Protein AF-A0A269XX25-F1 (afdb_monomer_lite)

Sequence (82 aa):
MKRRLPRCHRTPAQLLLRVPRFSADALLIAADAYRELASHHALNGAPDLAEQAHAIARQLTDEAPRRVVPVHIPPSCKGDVS

pLDDT: mean 87.75, std 14.66, range [52.47, 98.56]

Organism: NCBI:txid483199

Foldseek 3Di:
DQDEADPVLVVVLVCLLPPLPDALVNLQVNLVVLCVVLVVCVVVVNNSNSVVSNVSSVSSNVCSVVSDDPPPPDPPPPPPPD

Radius of gyration: 18.98 Å; chains: 1; bounding box: 27×20×77 Å

Secondary structure (DSSP, 8-state):
--PPPPHHHHHHHHHHHH-TTS-HHHHHHHHHHHHHHHHHHHHTT-HHHHHHHHHHHHHHHHHGGGGS-----PPP------

Structure (mmCIF, N/CA/C/O backbone):
data_AF-A0A269XX25-F1
#
_entry.id   AF-A0A269XX25-F1
#
loop_
_atom_site.group_PDB
_atom_site.id
_atom_site.type_symbol
_atom_site.label_atom_id
_atom_site.label_alt_id
_atom_site.label_comp_id
_atom_site.label_asym_id
_atom_site.label_entity_id
_atom_site.label_seq_id
_atom_site.pdbx_PDB_ins_code
_atom_site.Cartn_x
_atom_site.Cartn_y
_atom_site.Cartn_z
_atom_site.occupancy
_atom_site.B_iso_or_equiv
_atom_site.auth_seq_id
_atom_site.auth_comp_id
_atom_site.auth_asym_id
_atom_site.auth_atom_id
_atom_site.pdbx_PDB_model_num
ATOM 1 N N . MET A 1 1 ? 0.989 4.246 -22.661 1.00 56.12 1 MET A N 1
ATOM 2 C CA . MET A 1 1 ? -0.273 3.648 -22.163 1.00 56.12 1 MET A CA 1
ATOM 3 C C . MET A 1 1 ? -0.133 3.415 -20.665 1.00 56.12 1 MET A C 1
ATOM 5 O O . MET A 1 1 ? 0.716 2.615 -20.296 1.00 56.12 1 MET A O 1
ATOM 9 N N . LYS A 1 2 ? -0.910 4.103 -19.814 1.00 69.00 2 LYS A N 1
ATOM 10 C CA . LYS A 1 2 ? -0.847 3.895 -18.356 1.00 69.00 2 LYS A CA 1
ATOM 11 C C . LYS A 1 2 ? -1.446 2.532 -18.011 1.00 69.00 2 LYS A C 1
ATOM 13 O O . LYS A 1 2 ? -2.651 2.329 -18.172 1.00 69.00 2 LYS A O 1
ATOM 18 N N . ARG A 1 3 ? -0.608 1.592 -17.571 1.00 81.88 3 ARG A N 1
ATOM 19 C CA . ARG A 1 3 ? -1.072 0.284 -17.079 1.00 81.88 3 ARG A CA 1
ATOM 20 C C . ARG A 1 3 ? -1.812 0.503 -15.763 1.00 81.88 3 ARG A C 1
ATOM 22 O O . ARG A 1 3 ? -1.453 1.396 -15.006 1.00 81.88 3 ARG A O 1
ATOM 29 N N . ARG A 1 4 ? -2.849 -0.282 -15.479 1.00 88.75 4 ARG A N 1
ATOM 30 C CA . ARG A 1 4 ? -3.546 -0.241 -14.184 1.00 88.75 4 ARG A CA 1
ATOM 31 C C . ARG A 1 4 ? -3.137 -1.431 -13.337 1.00 88.75 4 ARG A C 1
ATOM 33 O O . ARG A 1 4 ? -2.996 -2.529 -13.872 1.00 88.75 4 ARG A O 1
ATOM 40 N N . LEU A 1 5 ? -3.016 -1.215 -12.030 1.00 90.38 5 LEU A N 1
ATOM 41 C CA . LEU A 1 5 ? -2.800 -2.302 -11.081 1.00 90.38 5 LEU A CA 1
ATOM 42 C C . LEU A 1 5 ? -3.927 -3.349 -11.242 1.00 90.38 5 LEU A C 1
ATOM 44 O O . LEU A 1 5 ? -5.100 -2.958 -11.322 1.00 90.38 5 LEU A O 1
ATOM 48 N N . PRO A 1 6 ? -3.616 -4.653 -11.323 1.00 92.50 6 PRO A N 1
ATOM 49 C CA . PRO A 1 6 ? -4.624 -5.700 -11.455 1.00 92.50 6 PRO A CA 1
ATOM 50 C C . PRO A 1 6 ? -5.693 -5.667 -10.352 1.00 92.50 6 PRO A C 1
ATOM 52 O O . PRO A 1 6 ? -5.454 -5.229 -9.223 1.00 92.50 6 PRO A O 1
ATOM 55 N N . ARG A 1 7 ? -6.897 -6.171 -10.661 1.00 91.44 7 ARG A N 1
ATOM 56 C CA . ARG A 1 7 ? -8.020 -6.203 -9.703 1.00 91.44 7 ARG A CA 1
ATOM 57 C C . ARG A 1 7 ? -7.694 -6.991 -8.433 1.00 91.44 7 ARG A C 1
ATOM 59 O O . ARG A 1 7 ? -8.102 -6.561 -7.361 1.00 91.44 7 ARG A O 1
ATOM 66 N N . CYS A 1 8 ? -6.926 -8.075 -8.545 1.00 92.12 8 CYS A N 1
ATOM 67 C CA . CYS A 1 8 ? -6.483 -8.873 -7.399 1.00 92.12 8 CYS A CA 1
ATOM 68 C C . CYS A 1 8 ? -5.673 -8.064 -6.374 1.00 92.12 8 CYS A C 1
ATOM 70 O O . CYS A 1 8 ? -5.727 -8.383 -5.195 1.00 92.12 8 CYS A O 1
ATOM 72 N N . HIS A 1 9 ? -5.006 -6.984 -6.791 1.00 91.94 9 HIS A N 1
ATOM 73 C CA . HIS A 1 9 ? -4.321 -6.065 -5.882 1.00 91.94 9 HIS A CA 1
ATOM 74 C C . HIS A 1 9 ? -5.209 -4.889 -5.469 1.00 91.94 9 HIS A C 1
ATOM 76 O O . HIS A 1 9 ? -5.144 -4.417 -4.350 1.00 91.94 9 HIS A O 1
ATOM 82 N N . ARG A 1 10 ? -6.093 -4.390 -6.333 1.00 93.44 10 ARG A N 1
ATOM 83 C CA . ARG A 1 10 ? -6.926 -3.230 -5.969 1.00 93.44 10 ARG A CA 1
ATOM 84 C C . ARG A 1 10 ? -8.069 -3.558 -5.014 1.00 93.44 10 ARG A C 1
ATOM 86 O O . ARG A 1 10 ? -8.387 -2.755 -4.143 1.00 93.44 10 ARG A O 1
ATOM 93 N N . THR A 1 11 ? -8.743 -4.685 -5.222 1.00 93.94 11 THR A N 1
ATOM 94 C CA . THR A 1 11 ? -9.955 -5.030 -4.470 1.00 93.94 11 THR A CA 1
ATOM 95 C C . THR A 1 11 ? -9.680 -5.224 -2.973 1.00 93.94 11 THR A C 1
ATOM 97 O O . THR A 1 11 ? -10.435 -4.662 -2.178 1.00 93.94 11 THR A O 1
ATOM 100 N N . PRO A 1 12 ? -8.598 -5.910 -2.550 1.00 94.62 12 PRO A N 1
ATOM 101 C CA . PRO A 1 12 ? -8.255 -6.007 -1.132 1.00 94.62 12 PRO A CA 1
ATOM 102 C C . PRO A 1 12 ? -7.979 -4.644 -0.485 1.00 94.62 12 PRO A C 1
ATOM 104 O O . PRO A 1 12 ? -8.535 -4.359 0.571 1.00 94.62 12 PRO A O 1
ATOM 107 N N . ALA A 1 13 ? -7.207 -3.762 -1.137 1.00 94.38 13 ALA A N 1
ATOM 108 C CA . ALA A 1 13 ? -6.966 -2.402 -0.641 1.00 94.38 13 ALA A CA 1
ATOM 109 C C . ALA A 1 13 ? -8.265 -1.616 -0.429 1.00 94.38 13 ALA A C 1
ATOM 111 O O . ALA A 1 13 ? -8.458 -0.976 0.601 1.00 94.38 13 ALA A O 1
ATOM 112 N N . GLN A 1 14 ? -9.186 -1.694 -1.391 1.00 94.69 14 GLN A N 1
ATOM 113 C CA . GLN A 1 14 ? -10.481 -1.026 -1.287 1.00 94.69 14 GLN A CA 1
ATOM 114 C C . GLN A 1 14 ? -11.318 -1.564 -0.124 1.00 94.69 14 GLN A C 1
ATOM 116 O O . GLN A 1 14 ? -11.995 -0.784 0.541 1.00 94.69 14 GLN A O 1
ATOM 121 N N . LEU A 1 15 ? -11.283 -2.875 0.130 1.00 95.50 15 LEU A N 1
ATOM 122 C CA . LEU A 1 15 ? -11.970 -3.479 1.272 1.00 95.50 15 LEU A CA 1
ATOM 123 C C . LEU A 1 15 ? -11.368 -3.009 2.599 1.00 95.50 15 LEU A C 1
ATOM 125 O O . LEU A 1 15 ? -12.118 -2.622 3.491 1.00 95.50 15 LEU A O 1
ATOM 129 N N . LEU A 1 16 ? -10.040 -2.985 2.708 1.00 95.00 16 LEU A N 1
ATOM 130 C CA . LEU A 1 16 ? -9.329 -2.507 3.896 1.00 95.00 16 LEU A CA 1
ATOM 131 C C . LEU A 1 16 ? -9.660 -1.041 4.213 1.00 95.00 16 LEU A C 1
ATOM 133 O O . LEU A 1 16 ? -9.956 -0.704 5.354 1.00 95.00 16 LEU A O 1
ATOM 137 N N . LEU A 1 17 ? -9.692 -0.181 3.193 1.00 93.44 17 LEU A N 1
ATOM 138 C CA . LEU A 1 17 ? -10.005 1.242 3.359 1.00 93.44 17 LEU A CA 1
ATOM 139 C C . LEU A 1 17 ? -11.485 1.500 3.682 1.00 93.44 17 LEU A C 1
ATOM 141 O O . LEU A 1 17 ? -11.800 2.429 4.422 1.00 93.44 17 LEU A O 1
ATOM 145 N N . ARG A 1 18 ? -12.409 0.706 3.125 1.00 93.38 18 ARG A N 1
ATOM 146 C CA . ARG A 1 18 ? -13.857 0.939 3.273 1.00 93.38 18 ARG A CA 1
ATOM 147 C C . ARG A 1 18 ? -14.453 0.332 4.531 1.00 93.38 18 ARG A C 1
ATOM 149 O O . ARG A 1 18 ? -15.432 0.871 5.040 1.00 93.38 18 ARG A O 1
ATOM 156 N N . VAL A 1 19 ? -13.936 -0.804 4.991 1.00 92.00 19 VAL A N 1
ATOM 157 C CA . VAL A 1 19 ? -14.552 -1.531 6.101 1.00 92.00 19 VAL A CA 1
ATOM 158 C C . VAL A 1 19 ? -13.894 -1.101 7.416 1.00 92.00 19 VAL A C 1
ATOM 160 O O . VAL A 1 19 ? -12.728 -1.412 7.640 1.00 92.00 19 VAL A O 1
ATOM 163 N N . PRO A 1 20 ? -14.631 -0.453 8.336 1.00 84.38 20 PRO A N 1
ATOM 164 C CA . PRO A 1 20 ? -14.051 0.118 9.553 1.00 84.38 20 PRO A CA 1
ATOM 165 C C . PRO A 1 20 ? -13.611 -0.922 10.589 1.00 84.38 20 PRO A C 1
ATOM 167 O O . PRO A 1 20 ? -12.972 -0.568 11.570 1.00 84.38 20 PRO A O 1
ATOM 170 N N . ARG A 1 21 ? -13.945 -2.202 10.379 1.00 88.56 21 ARG A N 1
ATOM 171 C CA . ARG A 1 21 ? -13.601 -3.306 11.288 1.00 88.56 21 ARG A CA 1
ATOM 172 C C . ARG A 1 21 ? -12.115 -3.666 11.289 1.00 88.56 21 ARG A C 1
ATOM 174 O O . ARG A 1 21 ? -11.684 -4.426 12.147 1.00 88.56 21 ARG A O 1
ATOM 181 N N . PHE A 1 22 ? -11.365 -3.225 10.281 1.00 91.56 22 PHE A N 1
ATOM 182 C CA . PHE A 1 22 ? -9.936 -3.497 10.210 1.00 91.56 22 PHE A CA 1
ATOM 183 C C . PHE A 1 22 ? -9.189 -2.559 11.159 1.00 91.56 22 PHE A C 1
ATOM 185 O O . PHE A 1 22 ? -9.416 -1.349 11.151 1.00 91.56 22 PHE A O 1
ATOM 192 N N . SER A 1 23 ? -8.317 -3.139 11.984 1.00 93.62 23 SER A N 1
ATOM 193 C CA . SER A 1 23 ? -7.493 -2.395 12.935 1.00 93.62 23 SER A CA 1
ATOM 194 C C . SER A 1 23 ? -6.465 -1.516 12.221 1.00 93.62 23 SER A C 1
ATOM 196 O O . SER A 1 23 ? -6.138 -1.740 11.052 1.00 93.62 23 SER A O 1
ATOM 198 N N . ALA A 1 24 ? -5.920 -0.536 12.946 1.00 94.00 24 ALA A N 1
ATOM 199 C CA . ALA A 1 24 ? -4.806 0.280 12.466 1.00 94.00 24 ALA A CA 1
ATOM 200 C C . ALA A 1 24 ? -3.625 -0.599 12.012 1.00 94.00 24 ALA A C 1
ATOM 202 O O . ALA A 1 24 ? -3.121 -0.424 10.905 1.00 94.00 24 ALA A O 1
ATOM 203 N N . ASP A 1 25 ? -3.272 -1.612 12.806 1.00 95.06 25 ASP A N 1
ATOM 204 C CA . ASP A 1 25 ? -2.192 -2.554 12.493 1.00 95.06 25 ASP A CA 1
ATOM 205 C C . ASP A 1 25 ? -2.448 -3.321 11.193 1.00 95.06 25 ASP A C 1
ATOM 207 O O . ASP A 1 25 ? -1.544 -3.473 10.376 1.00 95.06 25 ASP A O 1
ATOM 211 N N . ALA A 1 26 ? -3.690 -3.753 10.946 1.00 95.19 26 ALA A N 1
ATOM 212 C CA . ALA A 1 26 ? -4.041 -4.428 9.699 1.00 95.19 26 ALA A CA 1
ATOM 213 C C . ALA A 1 26 ? -3.836 -3.515 8.478 1.00 95.19 26 ALA A C 1
ATOM 215 O O . ALA A 1 26 ? -3.401 -3.983 7.424 1.00 95.19 26 ALA A O 1
ATOM 216 N N . LEU A 1 27 ? -4.120 -2.214 8.613 1.00 96.31 27 LEU A N 1
ATOM 217 C CA . LEU A 1 27 ? -3.861 -1.239 7.552 1.00 96.31 27 LEU A CA 1
ATOM 218 C C . LEU A 1 27 ? -2.360 -1.003 7.346 1.00 96.31 27 LEU A C 1
ATOM 220 O O . LEU A 1 27 ? -1.929 -0.920 6.198 1.00 96.31 27 LEU A O 1
ATOM 224 N N . LEU A 1 28 ? -1.562 -0.953 8.415 1.00 97.44 28 LEU A N 1
ATOM 225 C CA . LEU A 1 28 ? -0.107 -0.778 8.329 1.00 97.44 28 LEU A CA 1
ATOM 226 C C . LEU A 1 28 ? 0.590 -1.996 7.707 1.00 97.44 28 LEU A C 1
ATOM 228 O O . LEU A 1 28 ? 1.381 -1.829 6.782 1.00 97.44 28 LEU A O 1
ATOM 232 N N . ILE A 1 29 ? 0.222 -3.213 8.119 1.00 97.44 29 ILE A N 1
ATOM 233 C CA . ILE A 1 29 ? 0.731 -4.458 7.518 1.00 97.44 29 ILE A CA 1
ATOM 234 C C . ILE A 1 29 ? 0.406 -4.494 6.021 1.00 97.44 29 ILE A C 1
ATOM 236 O O . ILE A 1 29 ? 1.254 -4.820 5.190 1.00 97.44 29 ILE A O 1
ATOM 240 N N . ALA A 1 30 ? -0.822 -4.123 5.650 1.00 97.69 30 ALA A N 1
ATOM 241 C CA . ALA A 1 30 ? -1.191 -4.036 4.246 1.00 97.69 30 ALA A CA 1
ATOM 242 C C . ALA A 1 30 ? -0.384 -2.954 3.513 1.00 97.69 30 ALA A C 1
ATOM 244 O O . ALA A 1 30 ? 0.053 -3.192 2.389 1.00 97.69 30 ALA A O 1
ATOM 245 N N . ALA A 1 31 ? -0.160 -1.787 4.126 1.00 98.19 31 ALA A N 1
ATOM 246 C CA . ALA A 1 31 ? 0.645 -0.722 3.536 1.00 98.19 31 ALA A CA 1
ATOM 247 C C . ALA A 1 31 ? 2.063 -1.203 3.198 1.00 98.19 31 ALA A C 1
ATOM 249 O O . ALA A 1 31 ? 2.536 -0.928 2.094 1.00 98.19 31 ALA A O 1
ATOM 250 N N . ASP A 1 32 ? 2.700 -1.969 4.083 1.00 98.56 32 ASP A N 1
ATOM 251 C CA . ASP A 1 32 ? 4.018 -2.556 3.827 1.00 98.56 32 ASP A CA 1
ATOM 252 C C . ASP A 1 32 ? 3.988 -3.560 2.669 1.00 98.56 32 ASP A C 1
ATOM 254 O O . ASP A 1 32 ? 4.798 -3.448 1.748 1.00 98.56 32 ASP A O 1
ATOM 258 N N . ALA A 1 33 ? 2.976 -4.429 2.601 1.00 98.25 33 ALA A N 1
ATOM 259 C CA . ALA A 1 33 ? 2.800 -5.327 1.456 1.00 98.25 33 ALA A CA 1
ATOM 260 C C . ALA A 1 33 ? 2.642 -4.566 0.118 1.00 98.25 33 ALA A C 1
ATOM 262 O O . ALA A 1 33 ? 3.172 -4.984 -0.914 1.00 98.25 33 ALA A O 1
ATOM 263 N N . TYR A 1 34 ? 1.956 -3.414 0.104 1.00 98.38 34 TYR A N 1
ATOM 264 C CA . TYR A 1 34 ? 1.869 -2.570 -1.098 1.00 98.38 34 TYR A CA 1
ATOM 265 C C . TYR A 1 34 ? 3.170 -1.815 -1.405 1.00 98.38 34 TYR A C 1
ATOM 267 O O . TYR A 1 34 ? 3.434 -1.544 -2.578 1.00 98.38 34 TYR A O 1
ATOM 275 N N . ARG A 1 35 ? 4.003 -1.496 -0.405 1.00 98.56 35 ARG A N 1
ATOM 276 C CA . ARG A 1 35 ? 5.359 -0.958 -0.630 1.00 98.56 35 ARG A CA 1
ATOM 277 C C . ARG A 1 35 ? 6.255 -2.008 -1.280 1.00 98.56 35 ARG A C 1
ATOM 279 O O . ARG A 1 35 ? 6.946 -1.688 -2.242 1.00 98.56 35 ARG A O 1
ATOM 286 N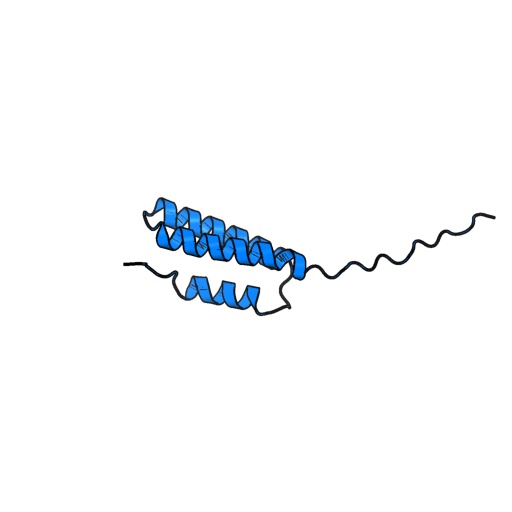 N . GLU A 1 36 ? 6.188 -3.258 -0.832 1.00 98.25 36 GLU A N 1
ATOM 287 C CA . GLU A 1 36 ? 6.903 -4.370 -1.467 1.00 98.25 36 GLU A CA 1
ATOM 288 C C . GLU A 1 36 ? 6.430 -4.604 -2.906 1.00 98.25 36 GLU A C 1
ATOM 290 O O . GLU A 1 36 ? 7.250 -4.719 -3.819 1.00 98.25 36 GLU A O 1
ATOM 295 N N . LEU A 1 37 ? 5.112 -4.579 -3.145 1.00 97.56 37 LEU A N 1
ATOM 296 C CA . LEU A 1 37 ? 4.548 -4.660 -4.496 1.00 97.56 37 LEU A CA 1
ATOM 297 C C . LEU A 1 37 ? 5.026 -3.501 -5.386 1.00 97.56 37 LEU A C 1
ATOM 299 O O . LEU A 1 37 ? 5.318 -3.704 -6.568 1.00 97.56 37 LEU A O 1
ATOM 303 N N . ALA A 1 38 ? 5.128 -2.291 -4.830 1.00 98.00 38 ALA A N 1
ATOM 304 C CA . ALA A 1 38 ? 5.657 -1.140 -5.549 1.00 98.00 38 ALA A CA 1
ATOM 305 C C . ALA A 1 38 ? 7.120 -1.359 -5.953 1.00 98.00 38 ALA A C 1
ATOM 307 O O . ALA A 1 38 ? 7.460 -1.187 -7.125 1.00 98.00 38 ALA A O 1
ATOM 308 N N . SER A 1 39 ? 7.960 -1.812 -5.020 1.00 97.88 39 SER A N 1
ATOM 309 C CA . SER A 1 39 ? 9.360 -2.160 -5.283 1.00 97.88 39 SER A CA 1
ATOM 310 C C . SER A 1 39 ? 9.484 -3.252 -6.346 1.00 97.88 39 SER A C 1
ATOM 312 O O . SER A 1 39 ? 10.262 -3.107 -7.287 1.00 97.88 39 SER A O 1
ATOM 314 N N . HIS A 1 40 ? 8.662 -4.303 -6.270 1.00 97.25 40 HIS A N 1
ATOM 315 C CA . HIS A 1 40 ? 8.623 -5.360 -7.279 1.00 97.25 40 HIS A CA 1
ATOM 316 C C . HIS A 1 40 ? 8.311 -4.801 -8.675 1.00 97.25 40 HIS A C 1
ATOM 318 O O . HIS A 1 40 ? 9.000 -5.121 -9.642 1.00 97.25 40 HIS A O 1
ATOM 324 N N . HIS A 1 41 ? 7.304 -3.938 -8.810 1.00 96.69 41 HIS A N 1
ATOM 325 C CA . HIS A 1 41 ? 6.979 -3.333 -10.101 1.00 96.69 41 HIS A CA 1
ATOM 326 C C . HIS A 1 41 ? 8.053 -2.360 -10.602 1.00 96.69 41 HIS A C 1
ATOM 328 O O . HIS A 1 41 ? 8.315 -2.330 -11.804 1.00 96.69 41 HIS A O 1
ATOM 334 N N . ALA A 1 42 ? 8.697 -1.606 -9.710 1.00 96.62 42 ALA A N 1
ATOM 335 C CA . ALA A 1 42 ? 9.786 -0.703 -10.071 1.00 96.62 42 ALA A CA 1
ATOM 336 C C . ALA A 1 42 ? 10.988 -1.477 -10.637 1.00 96.62 42 ALA A C 1
ATOM 338 O O . ALA A 1 42 ? 11.480 -1.140 -11.713 1.00 96.62 42 ALA A O 1
ATOM 339 N N . LEU A 1 43 ? 11.392 -2.563 -9.968 1.00 97.25 43 LEU A N 1
ATOM 340 C CA . LEU A 1 43 ? 12.491 -3.430 -10.406 1.00 97.25 43 LEU A CA 1
ATOM 341 C C . LEU A 1 43 ? 12.194 -4.141 -11.736 1.00 97.25 43 LEU A C 1
ATOM 343 O O . LEU A 1 43 ? 13.105 -4.383 -12.519 1.00 97.25 43 LEU A O 1
ATOM 347 N N . ASN A 1 44 ? 10.922 -4.423 -12.027 1.00 96.06 44 ASN A N 1
ATOM 348 C CA . ASN A 1 44 ? 10.487 -5.066 -13.272 1.00 96.06 44 ASN A CA 1
ATOM 349 C C . ASN A 1 44 ? 10.135 -4.075 -14.400 1.00 96.06 44 ASN A C 1
ATOM 351 O O . ASN A 1 44 ? 9.442 -4.435 -15.354 1.00 96.06 44 ASN A O 1
ATOM 355 N N . GLY A 1 45 ? 10.566 -2.812 -14.303 1.00 95.12 45 GLY A N 1
ATOM 356 C CA . GLY A 1 45 ? 10.369 -1.822 -15.367 1.00 95.12 45 GLY A CA 1
ATOM 357 C C . GLY A 1 45 ? 8.909 -1.402 -15.571 1.00 95.12 45 GLY A C 1
ATOM 358 O O . GLY A 1 45 ? 8.511 -1.023 -16.674 1.00 95.12 45 GLY A O 1
ATOM 359 N N . ALA A 1 46 ? 8.090 -1.467 -14.518 1.00 95.56 46 ALA A N 1
ATOM 360 C CA . ALA A 1 46 ? 6.695 -1.033 -14.519 1.00 95.56 46 ALA A CA 1
ATOM 361 C C . ALA A 1 46 ? 6.459 0.132 -13.529 1.00 95.56 46 ALA A C 1
ATOM 363 O O . ALA A 1 46 ? 5.677 -0.016 -12.585 1.00 95.56 46 ALA A O 1
ATOM 364 N N . PRO A 1 47 ? 7.089 1.309 -13.734 1.00 94.19 47 PRO A N 1
ATOM 365 C CA . PRO A 1 47 ? 7.024 2.433 -12.793 1.00 94.19 47 PRO A CA 1
ATOM 366 C C . PRO A 1 47 ? 5.597 2.955 -12.567 1.00 94.19 47 PRO A C 1
ATOM 368 O O . PRO A 1 47 ? 5.240 3.260 -11.435 1.00 94.19 47 PRO A O 1
ATOM 371 N N . ASP A 1 48 ? 4.737 2.948 -13.593 1.00 95.25 48 ASP A N 1
ATOM 372 C CA . ASP A 1 48 ? 3.319 3.323 -13.452 1.00 95.25 48 ASP A CA 1
ATOM 373 C C . ASP A 1 48 ? 2.570 2.439 -12.434 1.00 95.25 48 ASP A C 1
ATOM 375 O O . ASP A 1 48 ? 1.655 2.892 -11.742 1.00 95.25 48 ASP A O 1
ATOM 379 N N . LEU A 1 49 ? 2.906 1.142 -12.380 1.00 96.06 49 LEU A N 1
ATOM 380 C CA . LEU A 1 49 ? 2.304 0.195 -11.438 1.00 96.06 49 LEU A CA 1
ATOM 381 C C . LEU A 1 49 ? 2.905 0.362 -10.043 1.00 96.06 49 LEU A C 1
ATOM 383 O O . LEU A 1 49 ? 2.176 0.269 -9.056 1.00 96.06 49 LEU A O 1
ATOM 387 N N . ALA A 1 50 ? 4.203 0.661 -9.970 1.00 97.25 50 ALA A N 1
ATOM 388 C CA . ALA A 1 50 ? 4.875 0.979 -8.720 1.00 97.25 50 ALA A CA 1
ATOM 389 C C . ALA A 1 50 ? 4.255 2.212 -8.049 1.00 97.25 50 ALA A C 1
ATOM 391 O O . ALA A 1 50 ? 3.912 2.162 -6.871 1.00 97.25 50 ALA A O 1
ATOM 392 N N . GLU A 1 51 ? 4.017 3.280 -8.813 1.00 97.06 51 GLU A N 1
ATOM 393 C CA . GLU A 1 51 ? 3.373 4.500 -8.321 1.00 97.06 51 GLU A CA 1
ATOM 394 C C . GLU A 1 51 ? 1.957 4.221 -7.792 1.00 97.06 51 GLU A C 1
ATOM 396 O O . GLU A 1 51 ? 1.587 4.681 -6.713 1.00 97.06 51 GLU A O 1
ATOM 401 N N . GLN A 1 52 ? 1.173 3.400 -8.500 1.00 97.19 52 GLN A N 1
ATOM 402 C CA . GLN A 1 52 ? -0.167 3.004 -8.051 1.00 97.19 52 GLN A CA 1
ATOM 403 C C . GLN A 1 52 ? -0.147 2.190 -6.754 1.00 97.19 52 GLN A C 1
ATOM 405 O O . GLN A 1 52 ? -0.962 2.445 -5.867 1.00 97.19 52 GLN A O 1
ATOM 410 N N . ALA A 1 53 ? 0.758 1.217 -6.631 1.00 97.62 53 ALA A N 1
ATOM 411 C CA . ALA A 1 53 ? 0.904 0.436 -5.405 1.00 97.62 53 ALA A CA 1
ATOM 412 C C . ALA A 1 53 ? 1.375 1.325 -4.241 1.00 97.62 53 ALA A C 1
ATOM 414 O O . ALA A 1 53 ? 0.819 1.261 -3.146 1.00 97.62 53 ALA A O 1
ATOM 415 N N . HIS A 1 54 ? 2.310 2.242 -4.496 1.00 98.06 54 HIS A N 1
ATOM 416 C CA . HIS A 1 54 ? 2.785 3.191 -3.496 1.00 98.06 54 HIS A CA 1
ATOM 417 C C . HIS A 1 54 ? 1.682 4.160 -3.036 1.00 98.06 54 HIS A C 1
ATOM 419 O O . HIS A 1 54 ? 1.552 4.437 -1.844 1.00 98.06 54 HIS A O 1
ATOM 425 N N . ALA A 1 55 ? 0.831 4.630 -3.952 1.00 97.94 55 ALA A N 1
ATOM 426 C CA . ALA A 1 55 ? -0.323 5.458 -3.612 1.00 97.94 55 ALA A CA 1
ATOM 427 C C . ALA A 1 55 ? -1.313 4.719 -2.695 1.00 97.94 55 ALA A C 1
ATOM 429 O O . ALA A 1 55 ? -1.820 5.310 -1.743 1.00 97.94 55 ALA A O 1
ATOM 430 N N . ILE A 1 56 ? -1.546 3.423 -2.931 1.00 98.00 56 ILE A N 1
ATOM 431 C CA . ILE A 1 56 ? -2.367 2.586 -2.043 1.00 98.00 56 ILE A CA 1
ATOM 432 C C . ILE A 1 56 ? -1.715 2.460 -0.660 1.00 98.00 56 ILE 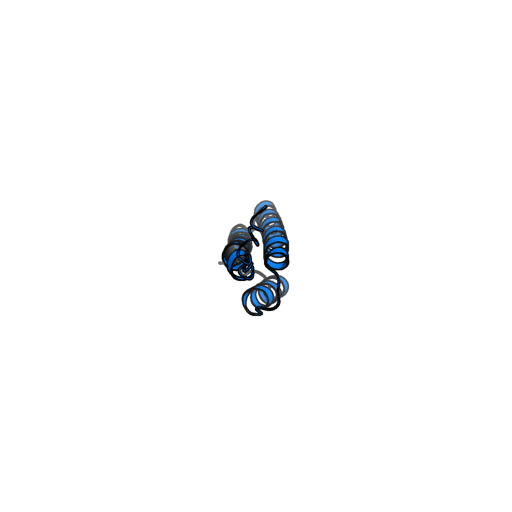A C 1
ATOM 434 O O . ILE A 1 56 ? -2.395 2.639 0.349 1.00 98.00 56 ILE A O 1
ATOM 438 N N . ALA A 1 57 ? -0.407 2.198 -0.600 1.00 98.44 57 ALA A N 1
ATOM 439 C CA . ALA A 1 57 ? 0.314 2.112 0.670 1.00 98.44 57 ALA A CA 1
ATOM 440 C C . ALA A 1 57 ? 0.182 3.403 1.494 1.00 98.44 57 ALA A C 1
ATOM 442 O O . ALA A 1 57 ? -0.048 3.351 2.704 1.00 98.44 57 ALA A O 1
ATOM 443 N N . ARG A 1 58 ? 0.271 4.566 0.837 1.00 98.44 58 ARG A N 1
ATOM 444 C CA . ARG A 1 58 ? 0.048 5.869 1.477 1.00 98.44 58 ARG A CA 1
ATOM 445 C C . ARG A 1 58 ? -1.371 6.004 2.015 1.00 98.44 58 ARG A C 1
ATOM 447 O O . ARG A 1 58 ? -1.527 6.305 3.188 1.00 98.44 58 ARG A O 1
ATOM 454 N N . GLN A 1 59 ? -2.386 5.689 1.211 1.00 97.62 59 GLN A N 1
ATOM 455 C CA . GLN A 1 59 ? -3.787 5.745 1.650 1.00 97.62 59 GLN A CA 1
ATOM 456 C C . GLN A 1 59 ? -4.053 4.880 2.888 1.00 97.62 59 GLN A C 1
ATOM 458 O O . GLN A 1 59 ? -4.759 5.308 3.795 1.00 97.62 59 GLN A O 1
ATOM 463 N N . LEU A 1 60 ? -3.485 3.673 2.936 1.00 97.38 60 LEU A N 1
ATOM 464 C CA . LEU A 1 60 ? -3.606 2.779 4.090 1.00 97.38 60 LEU A CA 1
ATOM 465 C C . LEU A 1 60 ? -2.896 3.344 5.329 1.00 97.38 60 LEU A C 1
ATOM 467 O O . LEU A 1 60 ? -3.455 3.298 6.423 1.00 97.38 60 LEU A O 1
ATOM 471 N N . THR A 1 61 ? -1.703 3.920 5.147 1.00 97.75 61 THR A N 1
ATOM 472 C CA . THR A 1 61 ? -0.943 4.579 6.224 1.00 97.75 61 THR A CA 1
ATOM 473 C C . THR A 1 61 ? -1.706 5.780 6.787 1.00 97.75 61 THR A C 1
ATOM 475 O O . THR A 1 61 ? -1.802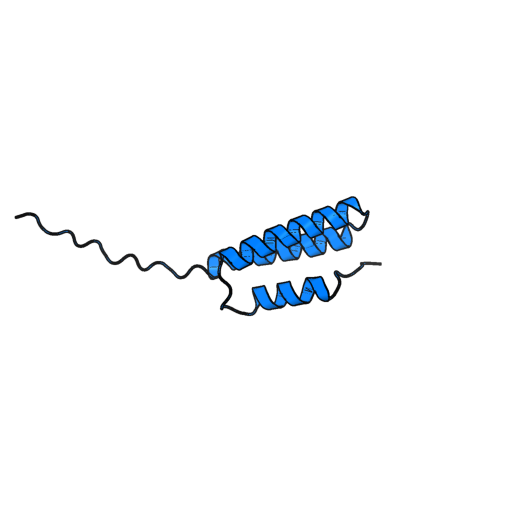 5.927 8.001 1.00 97.75 61 THR A O 1
ATOM 478 N N . ASP A 1 62 ? -2.290 6.605 5.916 1.00 96.62 62 ASP A N 1
ATOM 479 C CA . ASP A 1 62 ? -3.031 7.812 6.298 1.00 96.62 62 ASP A CA 1
ATOM 480 C C . ASP A 1 62 ? -4.357 7.479 7.010 1.00 96.62 62 ASP A C 1
ATOM 482 O O . ASP A 1 62 ? -4.837 8.249 7.845 1.00 96.62 62 ASP A O 1
ATOM 486 N N . GLU A 1 63 ? -4.962 6.328 6.698 1.00 94.75 63 GLU A N 1
ATOM 487 C CA . GLU A 1 63 ? -6.209 5.867 7.318 1.00 94.75 63 GLU A CA 1
ATOM 488 C C . GLU A 1 63 ? -5.978 5.158 8.664 1.00 94.75 63 GLU A C 1
ATOM 490 O O . GLU A 1 63 ? -6.847 5.212 9.535 1.00 94.75 63 GLU A O 1
ATOM 495 N N . ALA A 1 64 ? -4.815 4.531 8.881 1.00 94.44 64 ALA A N 1
ATOM 496 C CA . AL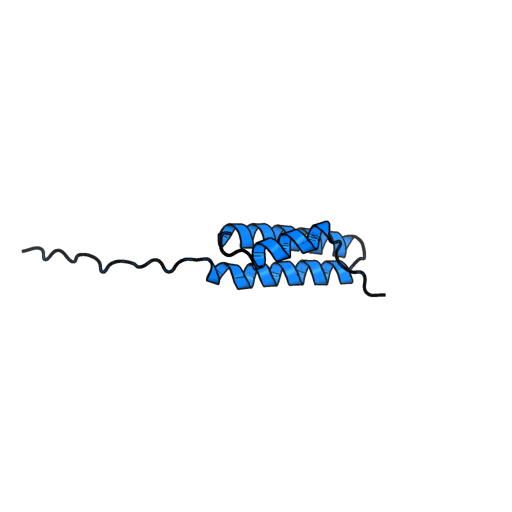A A 1 64 ? -4.515 3.766 10.096 1.00 94.44 64 ALA A CA 1
ATOM 497 C C . ALA A 1 64 ? -4.758 4.535 11.415 1.00 94.44 64 ALA A C 1
ATOM 499 O O . ALA A 1 64 ? -5.447 3.989 12.281 1.00 94.44 64 ALA A O 1
ATOM 500 N N . PRO A 1 65 ? -4.330 5.805 11.582 1.00 91.69 65 PRO A N 1
ATOM 501 C CA . PRO A 1 65 ? -4.581 6.564 12.810 1.00 91.69 65 PRO A CA 1
ATOM 502 C C . PRO A 1 65 ? -6.068 6.756 13.124 1.00 91.69 65 PRO A C 1
ATOM 504 O O . PRO A 1 65 ? -6.444 6.851 14.287 1.00 91.69 65 PRO A O 1
ATOM 507 N N . ARG A 1 66 ? -6.937 6.768 12.105 1.00 89.81 66 ARG A N 1
ATOM 508 C CA . ARG A 1 66 ? -8.393 6.920 12.276 1.00 89.81 66 ARG A CA 1
ATOM 509 C C . ARG A 1 66 ? -9.065 5.652 12.799 1.00 89.81 66 ARG A C 1
ATOM 511 O O . ARG A 1 66 ? -10.228 5.695 13.191 1.00 89.81 66 ARG A O 1
ATOM 518 N N . ARG A 1 67 ? -8.356 4.519 12.778 1.00 84.44 67 ARG A N 1
ATOM 519 C CA . ARG A 1 67 ? -8.826 3.227 13.302 1.00 84.44 67 ARG A CA 1
ATOM 520 C C . ARG A 1 67 ? -8.438 3.003 14.758 1.00 84.44 67 ARG A C 1
ATOM 522 O O . ARG A 1 67 ? -8.943 2.069 15.375 1.00 84.44 67 ARG A O 1
ATOM 529 N N . VAL A 1 68 ? -7.554 3.832 15.307 1.00 79.31 68 VAL A N 1
ATOM 530 C CA . VAL A 1 68 ? -7.216 3.787 16.728 1.00 79.31 68 VAL A CA 1
ATOM 531 C C . VAL A 1 68 ? -8.380 4.412 17.491 1.00 79.31 68 VAL A C 1
ATOM 533 O O . VAL A 1 68 ? -8.666 5.599 17.348 1.00 79.31 68 VAL A O 1
ATOM 536 N N . VAL A 1 69 ? -9.095 3.599 18.271 1.00 65.19 69 VAL A N 1
ATOM 537 C CA . VAL A 1 69 ? -10.127 4.106 19.183 1.00 65.19 69 VAL A CA 1
ATOM 538 C C . VAL A 1 69 ? -9.432 5.039 20.181 1.00 65.19 69 VAL A C 1
ATOM 540 O O . VAL A 1 69 ? -8.382 4.653 20.704 1.00 65.19 69 VAL A O 1
ATOM 543 N N . PRO A 1 70 ? -9.964 6.241 20.471 1.00 58.19 70 PRO A N 1
ATOM 544 C CA . PRO A 1 70 ? -9.403 7.065 21.526 1.00 58.19 70 PRO A CA 1
ATOM 545 C C . PRO A 1 70 ? -9.419 6.258 22.822 1.00 58.19 70 PRO A C 1
ATOM 547 O O . PRO A 1 70 ? -10.483 5.872 23.310 1.00 58.19 70 PRO A O 1
ATOM 550 N N . VAL A 1 71 ? -8.235 5.980 23.366 1.00 57.16 71 VAL A N 1
ATOM 551 C CA . VAL A 1 71 ? -8.109 5.433 24.713 1.00 57.16 71 VAL A CA 1
ATOM 552 C C . VAL A 1 71 ? -8.648 6.510 25.642 1.00 57.16 71 VAL A C 1
ATOM 554 O O . VAL A 1 71 ? -7.999 7.528 25.879 1.00 57.16 71 VAL A O 1
ATOM 557 N N . HIS A 1 72 ? -9.871 6.321 26.129 1.00 54.06 72 HIS A N 1
ATOM 558 C CA . HIS A 1 72 ? -10.375 7.108 27.237 1.00 54.06 72 HIS A CA 1
ATOM 559 C C . HIS A 1 72 ? -9.560 6.684 28.457 1.00 54.06 72 HIS A C 1
ATOM 561 O O . HIS A 1 72 ? -9.819 5.636 29.042 1.00 54.06 72 HIS A O 1
ATOM 567 N N . ILE A 1 73 ? -8.512 7.442 28.776 1.00 59.25 73 ILE A N 1
ATOM 568 C CA . ILE A 1 73 ? -7.768 7.270 30.020 1.00 59.25 73 ILE A CA 1
ATOM 569 C C . ILE A 1 73 ? -8.692 7.814 31.115 1.00 59.25 73 ILE A C 1
ATOM 571 O O . ILE A 1 73 ? -8.911 9.030 31.143 1.00 59.25 73 ILE A O 1
ATOM 575 N N . PRO A 1 74 ? -9.289 6.969 31.977 1.00 59.38 74 PRO A N 1
ATOM 576 C CA . PRO A 1 74 ? -10.061 7.489 33.092 1.00 59.38 74 PRO A CA 1
ATOM 577 C C . PRO A 1 74 ? -9.127 8.329 33.976 1.00 59.38 74 PRO A C 1
ATOM 579 O O . PRO A 1 74 ? -7.950 7.976 34.122 1.00 59.38 74 PRO A O 1
ATOM 582 N N . PRO A 1 75 ? -9.607 9.448 34.550 1.00 63.19 75 PRO A N 1
ATOM 583 C CA . PRO A 1 75 ? -8.795 10.257 35.447 1.00 63.19 75 PRO A CA 1
ATOM 584 C C . PRO A 1 75 ? -8.254 9.357 36.557 1.00 63.19 75 PRO A C 1
ATOM 586 O O . PRO A 1 75 ? -9.021 8.647 37.209 1.00 63.19 75 PRO A O 1
ATOM 589 N N . SER A 1 76 ? -6.927 9.342 36.728 1.00 67.75 76 SER A N 1
ATOM 590 C CA . SER A 1 76 ? -6.283 8.516 37.746 1.00 67.75 76 SER A CA 1
ATOM 591 C C . SER A 1 76 ? -6.934 8.826 39.088 1.00 67.75 76 SER A C 1
ATOM 593 O O . SER A 1 76 ? -6.980 9.998 39.474 1.00 67.75 76 SER A O 1
ATOM 595 N N . CYS A 1 77 ? -7.413 7.806 39.798 1.00 57.12 77 CYS A N 1
ATOM 596 C CA . CYS A 1 77 ? -7.789 7.944 41.194 1.00 57.12 77 CYS A CA 1
ATOM 597 C C . CYS A 1 77 ? -6.542 8.408 41.956 1.00 57.12 77 CYS A C 1
ATOM 599 O O . CYS A 1 77 ? -5.697 7.599 42.332 1.00 57.12 77 CYS A O 1
ATOM 601 N N . LYS A 1 78 ? -6.395 9.723 42.145 1.00 57.41 78 LYS A N 1
ATOM 602 C CA . LYS A 1 78 ? -5.561 10.255 43.211 1.00 57.41 78 LYS A CA 1
ATOM 603 C C . LYS A 1 78 ? -6.276 9.849 44.491 1.00 57.41 78 LYS A C 1
ATOM 605 O O . LYS A 1 78 ? -7.227 10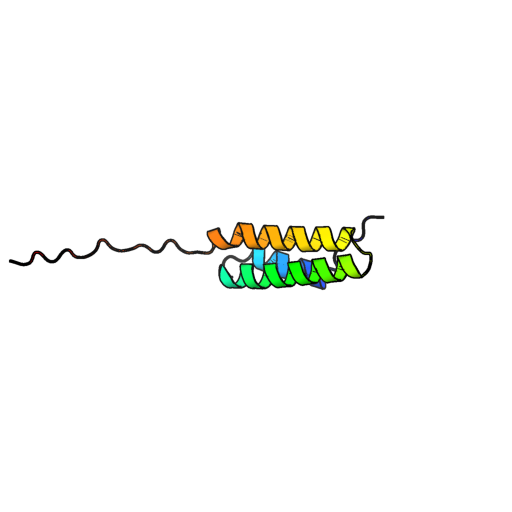.500 44.900 1.00 57.41 78 LYS A O 1
ATOM 610 N N . GLY A 1 79 ? -5.902 8.693 45.028 1.00 52.47 79 GLY A N 1
ATOM 611 C CA . GLY A 1 79 ? -6.217 8.367 46.405 1.00 52.47 79 GLY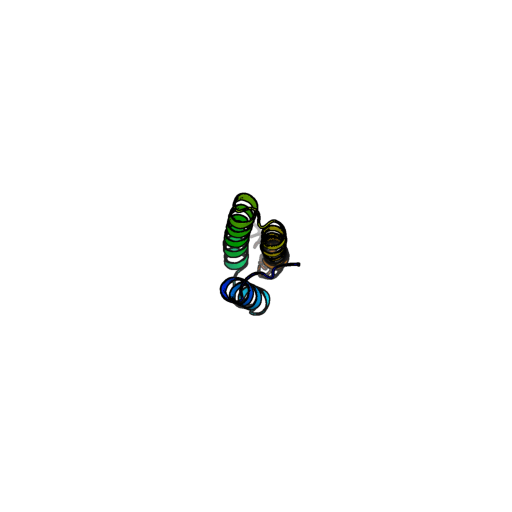 A CA 1
ATOM 612 C C . GLY A 1 79 ? -5.492 9.388 47.264 1.00 52.47 79 GLY A C 1
ATOM 613 O O . GLY A 1 79 ? -4.262 9.442 47.236 1.00 52.47 79 GLY A O 1
ATOM 614 N N . ASP A 1 80 ? -6.254 10.229 47.955 1.00 54.25 80 ASP A N 1
ATOM 615 C CA . ASP A 1 80 ? -5.734 11.041 49.042 1.00 54.25 80 ASP A CA 1
ATOM 616 C C . ASP A 1 80 ? -5.152 10.087 50.086 1.00 54.25 80 ASP A C 1
ATOM 618 O O . ASP A 1 80 ? -5.866 9.302 50.713 1.00 54.25 80 ASP A O 1
ATOM 622 N N . VAL A 1 81 ? -3.830 10.114 50.224 1.00 55.31 81 VAL A N 1
ATOM 623 C CA . VAL A 1 81 ? -3.152 9.499 51.361 1.00 55.31 81 VAL A CA 1
ATOM 624 C C . VAL A 1 81 ? -3.392 10.442 52.536 1.00 55.31 81 VAL A C 1
ATOM 626 O O . VAL A 1 81 ? -2.798 11.519 52.591 1.00 55.31 81 VAL A O 1
ATOM 629 N N . SER A 1 82 ? -4.343 10.068 53.398 1.00 61.53 82 SER A N 1
ATOM 630 C CA . SER A 1 82 ? -4.509 10.647 54.739 1.00 61.53 82 SER A CA 1
ATOM 631 C C . SER A 1 82 ? -3.394 10.194 55.672 1.00 61.53 82 SER A C 1
ATOM 633 O O . SER A 1 82 ? -2.922 9.046 55.501 1.00 61.53 82 SER A O 1
#